Protein AF-A0AAW7FC12-F1 (afdb_monomer_lite)

Structure (mmCIF, N/CA/C/O backbone):
data_AF-A0AAW7FC12-F1
#
_entry.id   AF-A0AAW7FC12-F1
#
loop_
_atom_site.group_PDB
_atom_site.id
_atom_site.type_symbol
_atom_site.label_atom_id
_atom_site.label_alt_id
_atom_site.label_comp_id
_atom_site.label_asym_id
_atom_site.label_entity_id
_atom_site.label_seq_id
_atom_site.pdbx_PDB_ins_code
_atom_site.Cartn_x
_atom_site.Cartn_y
_atom_site.Cartn_z
_atom_site.occupancy
_atom_site.B_iso_or_equiv
_atom_site.auth_seq_id
_atom_site.auth_comp_id
_atom_site.auth_asym_id
_atom_site.auth_atom_id
_atom_site.pdbx_PDB_model_num
ATOM 1 N N . MET A 1 1 ? 2.563 -4.230 -19.433 1.00 75.25 1 MET A N 1
ATOM 2 C CA . MET A 1 1 ? 3.821 -4.944 -19.081 1.00 75.25 1 MET A CA 1
ATOM 3 C C . MET A 1 1 ? 4.953 -3.940 -19.165 1.00 75.25 1 MET A C 1
ATOM 5 O O . MET A 1 1 ? 4.962 -3.159 -20.109 1.00 75.25 1 MET A O 1
ATOM 9 N N . ILE A 1 2 ? 5.874 -3.943 -18.203 1.00 84.06 2 ILE A N 1
ATOM 10 C CA . ILE A 1 2 ? 6.981 -2.977 -18.155 1.00 84.06 2 ILE A CA 1
ATOM 11 C C . ILE A 1 2 ? 7.963 -3.202 -19.317 1.00 84.06 2 ILE A C 1
ATOM 13 O O . ILE A 1 2 ? 8.391 -4.330 -19.567 1.00 84.06 2 ILE A O 1
ATOM 17 N N . LYS A 1 3 ? 8.334 -2.126 -20.025 1.00 86.69 3 LYS A N 1
ATOM 18 C CA . LYS A 1 3 ? 9.363 -2.167 -21.077 1.00 86.69 3 LYS A CA 1
ATOM 19 C C . LYS A 1 3 ? 10.727 -2.498 -20.460 1.00 86.69 3 LYS A C 1
ATOM 21 O O . LYS A 1 3 ? 11.097 -1.939 -19.430 1.00 86.69 3 LYS A O 1
ATOM 26 N N . SER A 1 4 ? 11.519 -3.351 -21.112 1.00 85.62 4 SER A N 1
ATOM 27 C CA . SER A 1 4 ? 12.823 -3.795 -20.583 1.00 85.62 4 SER A CA 1
ATOM 28 C C . SER A 1 4 ? 13.810 -2.651 -20.328 1.00 85.62 4 SER A C 1
ATOM 30 O O . SER A 1 4 ? 14.667 -2.750 -19.459 1.00 85.62 4 SER A O 1
ATOM 32 N N . GLU A 1 5 ? 13.689 -1.554 -21.075 1.00 89.81 5 GLU A N 1
ATOM 33 C CA . GLU A 1 5 ? 14.515 -0.350 -20.926 1.00 89.81 5 GLU A CA 1
ATOM 34 C C . GLU A 1 5 ? 14.200 0.478 -19.670 1.00 89.81 5 GLU A C 1
ATOM 36 O O . GLU A 1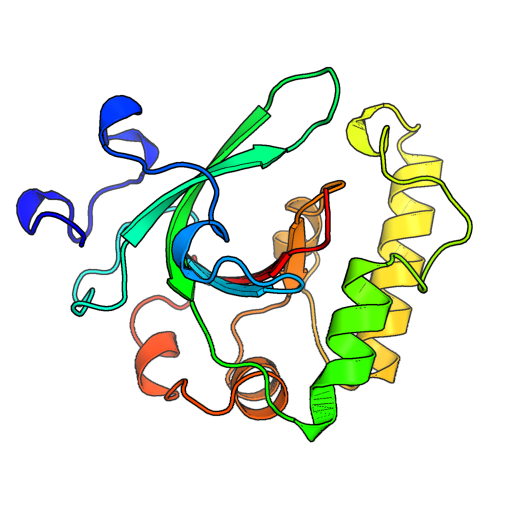 5 ? 14.929 1.427 -19.373 1.00 89.81 5 GLU A O 1
ATOM 41 N N . TYR A 1 6 ? 13.122 0.147 -18.955 1.00 90.75 6 TYR A N 1
ATOM 42 C CA . TYR A 1 6 ? 12.734 0.789 -17.700 1.00 90.75 6 TYR A CA 1
ATOM 43 C C . TYR A 1 6 ? 13.192 0.018 -16.467 1.00 90.75 6 TYR A C 1
ATOM 45 O O . TYR A 1 6 ? 13.245 0.604 -15.394 1.00 90.75 6 TYR A O 1
ATOM 53 N N . LEU A 1 7 ? 13.590 -1.249 -16.604 1.00 88.81 7 LEU A N 1
ATOM 54 C CA . LEU A 1 7 ? 14.064 -2.073 -15.488 1.00 88.81 7 LEU A CA 1
ATOM 55 C C . LEU A 1 7 ? 15.244 -1.400 -14.769 1.00 88.81 7 LEU A C 1
ATOM 57 O O . LEU A 1 7 ? 16.229 -1.015 -15.400 1.00 88.81 7 LEU A O 1
ATOM 61 N N . GLY A 1 8 ? 15.135 -1.245 -13.449 1.00 87.31 8 GLY A N 1
ATOM 62 C CA . GLY A 1 8 ? 16.153 -0.613 -12.609 1.00 87.31 8 GLY A CA 1
ATOM 63 C C . GLY A 1 8 ? 16.211 0.916 -12.680 1.00 87.31 8 GLY A C 1
ATOM 64 O O . GLY A 1 8 ? 17.031 1.507 -11.977 1.00 87.31 8 GLY A O 1
ATOM 65 N N . LYS A 1 9 ? 15.374 1.575 -13.494 1.00 90.81 9 LYS A N 1
ATOM 66 C CA . LYS A 1 9 ? 15.301 3.044 -13.536 1.00 90.81 9 LYS A CA 1
ATOM 67 C C . LYS A 1 9 ? 14.498 3.602 -12.372 1.00 90.81 9 LYS A C 1
ATOM 69 O O . LYS A 1 9 ? 13.589 2.943 -11.866 1.00 90.81 9 LYS A O 1
ATOM 74 N N . LEU A 1 10 ? 14.809 4.838 -11.986 1.00 91.75 10 LEU A N 1
ATOM 75 C CA . LEU A 1 10 ? 13.939 5.606 -11.105 1.00 91.75 10 LEU A CA 1
ATOM 76 C C . LEU A 1 10 ? 12.619 5.877 -11.819 1.00 91.75 10 LEU A C 1
ATOM 78 O O . LEU A 1 10 ? 12.609 6.200 -13.006 1.00 91.75 10 LEU A O 1
ATOM 82 N N . LEU A 1 11 ? 11.514 5.794 -11.084 1.00 91.44 11 LEU A N 1
ATOM 83 C CA . LEU A 1 11 ? 10.198 6.126 -11.629 1.00 91.44 11 LEU A CA 1
ATOM 84 C C . LEU A 1 11 ? 10.129 7.585 -12.092 1.00 91.44 11 LEU A C 1
A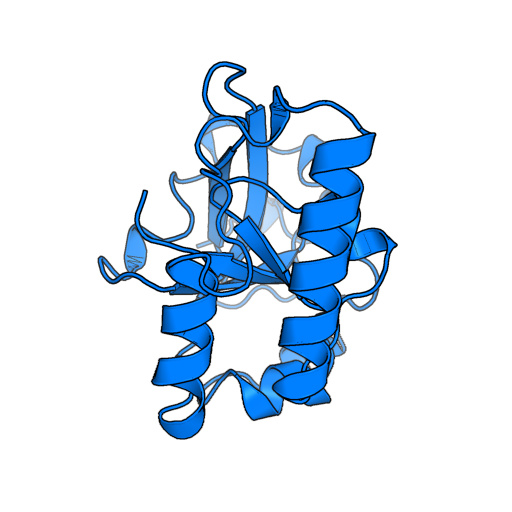TOM 86 O O . LEU A 1 11 ? 9.500 7.866 -13.101 1.00 91.44 11 LEU A O 1
ATOM 90 N N . SER A 1 12 ? 10.851 8.486 -11.415 1.00 91.44 12 SER A N 1
ATOM 91 C CA . SER A 1 12 ? 10.969 9.903 -11.787 1.00 91.44 12 SER A CA 1
ATOM 92 C C . SER A 1 12 ? 11.622 10.149 -13.148 1.00 91.44 12 SER A C 1
ATOM 94 O O . SER A 1 12 ? 11.527 11.254 -13.673 1.00 91.44 12 SER A O 1
ATOM 96 N N . ASP A 1 13 ? 12.322 9.152 -13.695 1.00 93.50 13 ASP A N 1
ATOM 97 C CA . ASP A 1 13 ? 13.020 9.254 -14.979 1.00 93.50 13 ASP A CA 1
ATOM 98 C C . ASP A 1 13 ? 12.176 8.695 -16.139 1.00 93.50 13 ASP A C 1
ATOM 100 O O . ASP A 1 13 ? 12.637 8.667 -17.285 1.00 93.50 13 ASP A O 1
ATOM 104 N N . ILE A 1 14 ? 10.969 8.199 -15.851 1.00 92.56 14 ILE A N 1
ATOM 105 C CA . ILE A 1 14 ? 10.056 7.608 -16.829 1.00 92.56 14 ILE A CA 1
ATOM 106 C C . ILE A 1 14 ? 8.978 8.643 -17.185 1.00 92.56 14 ILE A C 1
ATOM 108 O O . ILE A 1 14 ? 8.437 9.275 -16.281 1.00 92.56 14 ILE A O 1
ATOM 112 N N . PRO A 1 15 ? 8.655 8.839 -18.477 1.00 91.88 15 PRO A N 1
ATOM 113 C CA . PRO A 1 15 ? 7.582 9.741 -18.890 1.00 91.88 15 PRO A CA 1
ATOM 114 C C . PRO A 1 15 ? 6.213 9.342 -18.320 1.00 91.88 15 PRO A C 1
ATOM 116 O O . PRO A 1 15 ? 5.852 8.168 -18.368 1.00 91.88 15 PRO A O 1
ATOM 119 N N . ASP A 1 16 ? 5.417 10.320 -17.878 1.00 88.44 16 ASP A N 1
ATOM 120 C CA . ASP A 1 16 ? 4.067 10.096 -17.325 1.00 88.44 16 ASP A CA 1
ATOM 121 C C . ASP A 1 16 ? 3.147 9.314 -18.286 1.00 88.44 16 ASP A C 1
ATOM 123 O O . ASP A 1 16 ? 2.333 8.503 -17.862 1.00 88.44 16 ASP A O 1
ATOM 127 N N . GLU A 1 17 ? 3.315 9.499 -19.599 1.00 89.69 17 GLU A N 1
ATOM 128 C CA . GLU A 1 17 ? 2.557 8.803 -20.655 1.00 89.69 17 GLU A CA 1
ATOM 129 C C . GLU A 1 17 ? 2.785 7.283 -20.715 1.00 89.69 17 GLU A C 1
ATOM 131 O O . GLU A 1 17 ? 2.011 6.570 -21.357 1.00 89.69 17 GLU A O 1
ATOM 136 N N . ASP A 1 18 ? 3.833 6.779 -20.060 1.00 90.88 18 ASP A N 1
ATOM 137 C CA . ASP A 1 18 ? 4.118 5.347 -19.952 1.00 90.88 18 ASP A CA 1
ATOM 138 C C . ASP A 1 18 ? 3.485 4.686 -18.716 1.00 90.88 18 ASP A C 1
ATOM 140 O O . ASP A 1 18 ?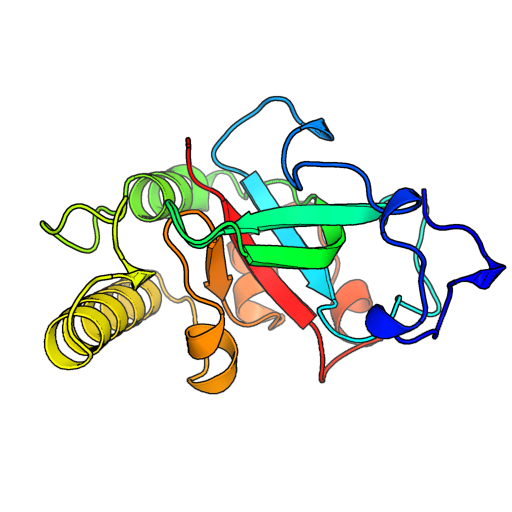 3.614 3.468 -18.548 1.00 90.88 18 ASP A O 1
ATOM 144 N N . PHE A 1 19 ? 2.801 5.455 -17.864 1.00 90.06 19 PHE A N 1
ATOM 145 C CA . PHE A 1 19 ? 2.053 4.944 -16.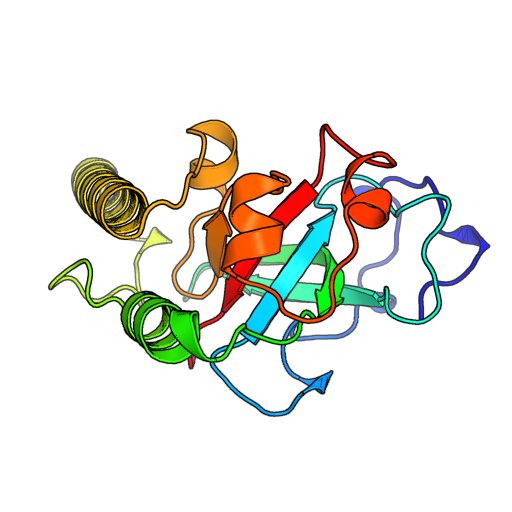720 1.00 90.06 19 PHE A CA 1
ATOM 146 C C . PHE A 1 19 ? 0.574 4.749 -17.094 1.00 90.06 19 PHE A C 1
ATOM 148 O O . PHE A 1 19 ? -0.103 5.661 -17.561 1.00 90.06 19 PHE A O 1
ATOM 155 N N . GLU A 1 20 ? 0.068 3.528 -16.911 1.00 87.88 20 GLU A N 1
ATOM 156 C CA . GLU A 1 20 ? -1.360 3.215 -17.062 1.00 87.88 20 GLU A CA 1
ATOM 157 C C . GLU A 1 20 ? -2.143 3.732 -15.830 1.00 87.88 20 GLU A C 1
ATOM 159 O O . GLU A 1 20 ? -1.613 3.733 -14.724 1.00 87.88 20 GLU A O 1
ATOM 164 N N . GLU A 1 21 ? -3.407 4.141 -15.970 1.00 80.50 21 GLU A N 1
ATOM 165 C CA . GLU A 1 21 ? -4.218 4.628 -14.835 1.00 80.50 21 GLU A CA 1
ATOM 166 C C . GLU A 1 21 ? -5.590 3.953 -14.755 1.00 80.50 21 GLU A C 1
ATOM 168 O O . GLU A 1 21 ? -6.221 3.769 -15.806 1.00 80.50 21 GLU A O 1
ATOM 173 N N . PRO A 1 22 ? -6.138 3.734 -13.536 1.00 79.44 22 PRO A N 1
ATOM 174 C CA . PRO A 1 22 ? -5.498 3.627 -12.208 1.00 79.44 22 PRO A CA 1
ATOM 175 C C . PRO A 1 22 ? -4.972 2.212 -11.875 1.00 79.44 22 PRO A C 1
ATOM 177 O O . PRO A 1 22 ? -5.222 1.262 -12.623 1.00 79.44 22 PRO A O 1
ATOM 180 N N . PHE A 1 23 ? -4.283 2.057 -10.733 1.00 78.81 23 PHE A N 1
ATOM 181 C CA . PHE A 1 23 ? -3.655 0.804 -10.251 1.00 78.81 23 PHE A CA 1
ATOM 182 C C . PHE A 1 23 ? -4.578 -0.429 -10.274 1.00 78.81 23 PHE A C 1
ATOM 184 O O . PHE A 1 23 ? -4.122 -1.557 -10.428 1.00 78.81 23 PHE A O 1
ATOM 191 N N . GLU A 1 24 ? -5.874 -0.238 -10.077 1.00 68.56 24 GLU A N 1
ATOM 192 C CA . GLU A 1 24 ? -6.876 -1.288 -9.907 1.00 68.56 24 GLU A CA 1
ATOM 193 C C . GLU A 1 24 ? -7.667 -1.598 -11.185 1.00 68.56 24 GLU A C 1
ATOM 195 O O . GLU A 1 24 ? -8.364 -2.614 -11.247 1.00 68.56 24 GLU A O 1
ATOM 200 N N . THR A 1 25 ? -7.576 -0.763 -12.232 1.00 64.44 25 THR A N 1
ATOM 201 C CA . THR A 1 25 ? -8.454 -0.917 -13.412 1.00 64.44 25 THR A CA 1
ATOM 202 C C . THR A 1 25 ? -8.305 -2.251 -14.125 1.00 64.44 25 THR A C 1
ATOM 204 O O . THR A 1 25 ? -9.216 -2.677 -14.835 1.00 64.44 25 THR A O 1
ATOM 207 N N . TRP A 1 26 ? -7.184 -2.939 -13.936 1.00 67.25 26 TRP A N 1
ATOM 208 C CA . TRP A 1 26 ? -6.919 -4.200 -14.616 1.00 67.25 26 TRP A CA 1
ATOM 209 C C . TRP A 1 26 ? -7.706 -5.388 -14.066 1.00 67.25 26 TRP A C 1
ATOM 211 O O . TRP A 1 26 ? -7.920 -6.340 -14.815 1.00 67.25 26 TRP A O 1
ATOM 221 N N . SER A 1 27 ? -8.128 -5.358 -12.797 1.00 67.94 27 SER A N 1
ATOM 222 C CA . SER A 1 27 ? -9.003 -6.396 -12.234 1.00 67.94 27 SER A CA 1
ATOM 223 C C . SER A 1 27 ? -10.480 -6.079 -12.472 1.00 67.94 27 SER A C 1
ATOM 225 O O . SER A 1 27 ? -11.299 -6.993 -12.557 1.00 67.94 27 SER A O 1
ATOM 227 N N . GLY A 1 28 ? -10.830 -4.788 -12.566 1.00 70.94 28 GLY A N 1
ATOM 228 C CA . GLY A 1 28 ? -12.220 -4.326 -12.558 1.00 70.94 28 GLY A CA 1
ATOM 229 C C . GLY A 1 28 ? -12.959 -4.658 -11.254 1.00 70.94 28 GLY A C 1
ATOM 230 O O . GLY A 1 28 ? -14.189 -4.640 -11.230 1.00 70.94 28 GLY A O 1
ATOM 231 N N . GLN A 1 29 ? -12.223 -5.008 -10.195 1.00 77.56 29 GLN A N 1
ATOM 232 C CA . GLN A 1 29 ? -12.748 -5.456 -8.911 1.00 77.56 29 GLN A CA 1
ATOM 233 C C . GLN A 1 29 ? -12.070 -4.687 -7.780 1.00 77.56 29 GLN A C 1
ATOM 235 O O . GLN A 1 29 ? -10.844 -4.671 -7.681 1.00 77.56 29 GLN A O 1
ATOM 240 N N . LEU A 1 30 ? -12.900 -4.078 -6.933 1.00 86.19 30 LEU A N 1
ATOM 241 C CA . LEU A 1 30 ? -12.502 -3.430 -5.691 1.00 86.19 30 LEU A CA 1
ATOM 242 C C . LEU A 1 30 ? -13.173 -4.148 -4.505 1.00 86.19 30 LEU A C 1
ATOM 244 O O . LEU A 1 30 ? -14.311 -4.607 -4.652 1.00 86.19 30 LEU A O 1
ATOM 248 N N . PRO A 1 31 ? -12.505 -4.244 -3.344 1.00 91.19 31 PRO A N 1
ATOM 249 C CA . PRO A 1 31 ? -11.162 -3.726 -3.066 1.00 91.19 31 PRO A CA 1
ATOM 250 C C . PRO A 1 31 ? -10.054 -4.510 -3.788 1.00 91.19 31 PRO A C 1
ATOM 252 O O . PRO A 1 31 ? -10.221 -5.690 -4.094 1.00 91.19 31 PRO A O 1
ATOM 255 N N . ALA A 1 32 ? -8.927 -3.850 -4.057 1.00 91.62 32 ALA A N 1
ATOM 256 C CA . ALA A 1 32 ? -7.759 -4.466 -4.688 1.00 91.62 32 ALA A CA 1
ATOM 257 C C . ALA A 1 32 ? -6.556 -4.474 -3.738 1.00 91.62 32 ALA A C 1
ATOM 259 O O . ALA A 1 32 ? -6.419 -3.600 -2.883 1.00 91.62 32 ALA A O 1
ATOM 260 N N . LEU A 1 33 ? -5.676 -5.461 -3.906 1.00 93.38 33 LEU A N 1
ATOM 261 C CA . LEU A 1 33 ? -4.406 -5.557 -3.194 1.00 93.38 33 LEU A CA 1
ATOM 262 C C . LEU A 1 33 ? -3.266 -5.500 -4.207 1.00 93.38 33 LEU A C 1
ATOM 264 O O . LEU A 1 33 ? -3.216 -6.313 -5.131 1.00 93.38 33 LEU A O 1
ATOM 268 N N . VAL A 1 34 ? -2.336 -4.567 -4.029 1.00 92.50 34 VAL A N 1
ATOM 269 C CA . VAL A 1 34 ? -1.170 -4.434 -4.909 1.00 92.50 34 VAL A CA 1
ATOM 270 C C . VAL A 1 34 ? 0.127 -4.438 -4.115 1.00 92.50 34 VAL A C 1
ATOM 272 O O . VAL A 1 34 ? 0.208 -3.886 -3.019 1.00 92.50 34 VAL A O 1
ATOM 275 N N . LEU A 1 35 ? 1.161 -5.039 -4.695 1.00 92.69 35 LEU A N 1
ATOM 276 C CA . LEU A 1 35 ? 2.548 -4.809 -4.317 1.00 92.69 35 LEU A CA 1
ATOM 277 C C . LEU A 1 35 ? 3.106 -3.715 -5.225 1.00 92.69 35 LEU A C 1
ATOM 279 O O . LEU A 1 35 ? 3.096 -3.863 -6.444 1.00 92.69 35 LEU A O 1
ATOM 283 N N . ALA A 1 36 ? 3.596 -2.630 -4.645 1.00 92.38 36 ALA A N 1
ATOM 284 C CA . ALA A 1 36 ? 4.101 -1.474 -5.365 1.00 92.38 36 ALA A CA 1
ATOM 285 C C . ALA A 1 36 ? 5.578 -1.249 -5.045 1.00 92.38 36 ALA A C 1
ATOM 287 O O . ALA A 1 36 ? 5.961 -1.196 -3.881 1.00 92.38 36 ALA A O 1
ATOM 288 N N . SER A 1 37 ? 6.406 -1.057 -6.070 1.00 92.19 37 SER A N 1
ATOM 289 C CA . SER A 1 37 ? 7.680 -0.368 -5.915 1.00 92.19 37 SER A CA 1
ATOM 290 C C . SER A 1 37 ? 7.486 1.107 -6.224 1.00 92.19 37 SER A C 1
ATOM 292 O O . SER A 1 37 ? 7.064 1.470 -7.324 1.00 92.19 37 SER A O 1
ATOM 294 N N . THR A 1 38 ? 7.796 1.950 -5.246 1.00 91.25 38 THR A N 1
ATOM 295 C CA . THR A 1 38 ? 7.452 3.381 -5.240 1.00 91.25 38 THR A CA 1
ATOM 296 C C . THR A 1 38 ? 8.610 4.280 -5.668 1.00 91.25 38 THR A C 1
ATOM 298 O O . THR A 1 38 ? 8.477 5.500 -5.709 1.00 91.25 38 THR A O 1
ATOM 301 N N . ARG A 1 39 ? 9.770 3.695 -5.999 1.00 90.44 39 ARG A N 1
ATOM 302 C CA . ARG A 1 39 ? 10.985 4.461 -6.320 1.00 90.44 39 ARG A CA 1
ATOM 303 C C . ARG A 1 39 ? 11.709 3.990 -7.569 1.00 90.44 39 ARG A C 1
ATOM 305 O O . ARG A 1 39 ? 12.147 4.823 -8.360 1.00 90.44 39 ARG A O 1
ATOM 312 N N . VAL A 1 40 ? 11.883 2.680 -7.728 1.00 90.38 40 VAL A N 1
ATOM 313 C CA . VAL A 1 40 ? 12.701 2.083 -8.790 1.00 90.38 40 VAL A CA 1
ATOM 314 C C . VAL A 1 40 ? 11.917 0.962 -9.446 1.00 90.38 40 VAL A C 1
ATOM 316 O O . VAL A 1 40 ? 11.305 0.150 -8.771 1.00 90.38 40 VAL A O 1
ATOM 319 N N . VAL A 1 41 ? 11.976 0.852 -10.764 1.00 89.31 41 VAL A N 1
ATOM 320 C CA . VAL A 1 41 ? 11.373 -0.286 -11.453 1.00 89.31 41 VAL A CA 1
ATOM 321 C C . VAL A 1 41 ? 12.114 -1.583 -11.099 1.00 89.31 41 VAL A C 1
ATOM 323 O O . VAL A 1 41 ? 13.336 -1.653 -11.271 1.00 89.31 41 VAL A O 1
ATOM 326 N N . PRO A 1 42 ? 11.410 -2.653 -10.696 1.00 86.44 42 PRO A N 1
ATOM 327 C CA . PRO A 1 42 ? 12.026 -3.941 -10.410 1.00 86.44 42 PRO A CA 1
ATOM 328 C C . PRO A 1 42 ? 12.900 -4.483 -11.557 1.00 86.44 42 PRO A C 1
ATOM 330 O O . PRO A 1 42 ? 12.424 -4.703 -12.665 1.00 86.44 42 PRO A O 1
ATOM 333 N N . ASN A 1 43 ? 14.183 -4.768 -11.291 1.00 79.75 43 ASN A N 1
ATOM 334 C CA . ASN A 1 43 ? 15.135 -5.347 -12.264 1.00 79.75 43 ASN A CA 1
ATOM 335 C C . ASN A 1 43 ? 14.698 -6.696 -12.876 1.00 79.75 43 ASN A C 1
ATOM 337 O O . ASN A 1 43 ? 15.167 -7.083 -13.943 1.00 79.75 43 ASN A O 1
ATOM 341 N N . LYS A 1 44 ? 13.844 -7.437 -12.172 1.00 76.19 44 LYS A N 1
ATOM 342 C CA . LYS A 1 44 ? 13.306 -8.753 -12.520 1.00 76.19 44 LYS A CA 1
ATOM 343 C C . LYS A 1 44 ? 11.780 -8.693 -12.591 1.00 76.19 44 LYS A C 1
ATOM 345 O O . LYS A 1 44 ? 11.115 -9.661 -12.238 1.00 76.19 44 LYS A O 1
ATOM 350 N N . ALA A 1 45 ? 11.227 -7.560 -13.029 1.00 69.81 45 ALA A N 1
ATOM 351 C CA . ALA A 1 45 ? 9.805 -7.458 -13.312 1.00 69.81 45 ALA A CA 1
ATOM 352 C C . ALA A 1 45 ? 9.398 -8.562 -14.303 1.00 69.81 45 ALA A C 1
ATOM 354 O O . ALA A 1 45 ? 9.828 -8.581 -15.459 1.00 69.81 45 ALA A O 1
ATOM 355 N N . ASN A 1 46 ? 8.596 -9.511 -13.825 1.00 74.75 46 ASN A N 1
ATOM 356 C CA . ASN A 1 46 ? 7.949 -10.512 -14.660 1.00 74.75 46 ASN A CA 1
ATOM 357 C C . ASN A 1 46 ? 6.763 -9.878 -15.432 1.00 74.75 46 ASN A C 1
ATOM 359 O O . ASN A 1 46 ? 6.531 -8.669 -15.388 1.00 74.75 46 ASN A O 1
ATOM 363 N N . CYS A 1 47 ? 5.984 -10.690 -16.149 1.00 72.12 47 CYS A N 1
ATOM 364 C CA . CYS A 1 47 ? 4.846 -10.204 -16.935 1.00 72.12 47 CYS A CA 1
ATOM 365 C C . CYS A 1 47 ? 3.675 -9.632 -16.110 1.00 72.12 47 CYS A C 1
ATOM 367 O O . CYS A 1 47 ? 2.782 -9.018 -16.700 1.00 72.12 47 CYS A O 1
ATOM 369 N N . GLN A 1 48 ? 3.663 -9.829 -14.789 1.00 82.88 48 GLN A N 1
ATOM 370 C CA . GLN A 1 48 ? 2.616 -9.364 -13.875 1.00 82.88 48 GLN A CA 1
ATOM 371 C C . GLN A 1 48 ? 2.854 -7.926 -13.403 1.00 82.88 48 GLN A C 1
ATOM 373 O O . GLN A 1 48 ? 1.892 -7.237 -13.072 1.00 82.88 48 GLN A O 1
ATOM 378 N N . TRP A 1 49 ? 4.104 -7.451 -13.428 1.00 88.25 49 TRP A N 1
ATOM 379 C CA . TRP A 1 49 ? 4.429 -6.065 -13.107 1.00 88.25 49 TRP A CA 1
ATOM 380 C C . TRP A 1 49 ? 4.009 -5.109 -14.233 1.00 88.25 49 TRP A C 1
ATOM 382 O O . TRP A 1 49 ? 4.169 -5.380 -15.437 1.00 88.25 49 TRP A O 1
ATOM 392 N N . ARG A 1 50 ? 3.512 -3.939 -13.839 1.00 90.00 50 ARG A N 1
ATOM 393 C CA . ARG A 1 50 ? 3.104 -2.845 -14.728 1.00 90.00 50 ARG A CA 1
ATOM 394 C C . ARG A 1 50 ? 3.543 -1.505 -14.160 1.00 90.00 50 ARG A C 1
ATOM 396 O O . ARG A 1 50 ? 3.713 -1.380 -12.957 1.00 90.00 50 ARG A O 1
ATOM 403 N N . LEU A 1 51 ? 3.731 -0.519 -15.030 1.00 91.62 51 LEU A N 1
ATOM 404 C CA . LEU A 1 51 ? 3.849 0.871 -14.609 1.00 91.62 51 LEU A CA 1
ATOM 405 C C . LEU A 1 51 ? 2.449 1.454 -14.563 1.00 91.62 51 LEU A C 1
ATOM 407 O O . LEU A 1 51 ? 1.714 1.347 -15.547 1.00 91.62 51 LEU A O 1
ATOM 411 N N . ALA A 1 52 ? 2.094 2.043 -13.434 1.00 91.31 52 ALA A N 1
ATOM 412 C CA . ALA A 1 52 ? 0.842 2.751 -13.307 1.00 91.31 52 ALA A CA 1
ATOM 413 C C . ALA A 1 52 ? 0.948 3.969 -12.418 1.00 91.31 52 ALA A C 1
ATOM 415 O O . ALA A 1 52 ? 1.880 4.098 -11.625 1.00 91.31 52 ALA A O 1
ATOM 416 N N . SER A 1 53 ? -0.042 4.833 -12.544 1.00 89.62 53 SER A N 1
ATOM 417 C CA . SER A 1 53 ? -0.296 5.924 -11.629 1.00 89.62 53 SER A CA 1
ATOM 418 C C . SER A 1 53 ? -1.710 5.830 -11.078 1.00 89.62 53 SER A C 1
ATOM 420 O O . SER A 1 53 ? -2.606 5.260 -11.693 1.00 89.62 53 SER A O 1
ATOM 422 N N . THR A 1 54 ? -1.916 6.380 -9.889 1.00 86.94 54 THR A N 1
ATOM 423 C CA . THR A 1 54 ? -3.259 6.639 -9.373 1.00 86.94 54 THR A CA 1
ATOM 424 C C . THR A 1 54 ? -3.367 8.081 -8.904 1.00 86.94 54 THR A C 1
ATOM 426 O O . THR A 1 54 ? -2.374 8.678 -8.480 1.00 86.94 54 THR A O 1
ATOM 429 N N . SER A 1 55 ? -4.561 8.655 -9.016 1.00 80.94 55 SER A N 1
ATOM 430 C CA . SER A 1 55 ? -4.845 9.980 -8.475 1.00 80.94 55 SER A CA 1
ATOM 431 C C . SER A 1 55 ? -5.183 9.840 -6.998 1.00 80.94 55 SER A C 1
ATOM 433 O O . SER A 1 55 ? -6.225 9.301 -6.658 1.00 80.94 55 SER A O 1
ATOM 435 N N . CYS A 1 56 ? -4.326 10.357 -6.131 1.00 74.62 56 CYS A N 1
ATOM 436 C CA . CYS A 1 56 ? -4.580 10.503 -4.702 1.00 74.62 56 CYS A CA 1
ATOM 437 C C . CYS A 1 56 ? -4.593 12.001 -4.339 1.00 74.62 56 CYS A C 1
ATOM 439 O O . CYS A 1 56 ? -4.178 12.856 -5.124 1.00 74.62 56 CYS A O 1
ATOM 441 N N . GLY A 1 57 ? -5.133 12.399 -3.187 1.00 63.78 57 GLY A N 1
ATOM 442 C CA . GLY A 1 57 ? -5.166 13.824 -2.829 1.00 63.78 57 GLY A CA 1
ATOM 443 C C . GLY A 1 57 ? -6.470 14.573 -3.095 1.00 63.78 57 GLY A C 1
ATOM 444 O O . GLY A 1 57 ? -6.458 15.809 -3.036 1.00 63.78 57 GLY A O 1
ATOM 445 N N . GLY A 1 58 ? -7.563 13.885 -3.441 1.00 64.19 58 GLY A N 1
ATOM 446 C CA . GLY A 1 58 ? -8.870 14.498 -3.688 1.00 64.19 58 GLY A CA 1
ATOM 447 C C . GLY A 1 58 ? -8.788 15.722 -4.614 1.00 64.19 58 GLY A C 1
ATOM 448 O O . GLY A 1 58 ? -8.363 15.649 -5.769 1.00 64.19 58 GLY A O 1
ATOM 449 N N . HIS A 1 59 ? -9.146 16.902 -4.099 1.00 55.38 59 HIS A N 1
ATOM 450 C CA . HIS A 1 59 ? -9.136 18.163 -4.856 1.00 55.38 59 HIS A CA 1
ATOM 451 C C . HIS A 1 59 ? -7.749 18.660 -5.305 1.00 55.38 59 HIS A C 1
ATOM 453 O O . HIS A 1 59 ? -7.681 19.549 -6.159 1.00 55.38 59 HIS A O 1
ATOM 459 N N . ARG A 1 60 ? -6.650 18.135 -4.747 1.00 52.81 60 ARG A N 1
ATOM 460 C CA . ARG A 1 60 ? -5.282 18.594 -5.044 1.00 52.81 60 ARG A CA 1
ATOM 461 C C . ARG A 1 60 ? -4.627 17.882 -6.229 1.00 52.81 60 ARG A C 1
ATOM 463 O O . ARG A 1 60 ? -3.569 18.343 -6.645 1.00 52.81 60 ARG A O 1
ATOM 470 N N . LYS A 1 61 ? -5.270 16.851 -6.804 1.00 61.84 61 LYS A N 1
ATOM 471 C CA . LYS A 1 61 ? -4.779 16.071 -7.959 1.00 61.84 61 LYS A CA 1
ATOM 472 C C . LYS A 1 61 ? -3.294 15.712 -7.823 1.00 61.84 61 LYS A C 1
ATOM 474 O O . LYS A 1 61 ? -2.471 16.169 -8.616 1.00 61.84 61 LYS A O 1
ATOM 479 N N . TYR A 1 62 ? -2.951 14.952 -6.788 1.00 75.50 62 TYR A N 1
ATOM 480 C CA . TYR A 1 62 ? -1.627 14.354 -6.700 1.00 75.50 62 TYR A CA 1
ATOM 481 C C . TYR A 1 62 ? -1.654 13.018 -7.444 1.00 75.50 62 TYR A C 1
ATOM 483 O O . TYR A 1 62 ? -2.603 12.250 -7.329 1.00 75.50 62 TYR A O 1
ATOM 491 N N . THR A 1 63 ? -0.637 12.757 -8.251 1.00 83.50 63 THR A N 1
ATOM 492 C CA . THR A 1 63 ? -0.522 11.496 -8.979 1.00 83.50 63 THR A CA 1
ATOM 493 C C . THR A 1 63 ? 0.587 10.687 -8.331 1.00 83.50 63 THR A C 1
ATOM 495 O O . THR A 1 63 ? 1.689 11.200 -8.136 1.00 83.50 63 THR A O 1
ATOM 498 N N . PHE A 1 64 ? 0.301 9.435 -7.989 1.00 88.81 64 PHE A N 1
ATOM 499 C CA . PHE A 1 64 ? 1.255 8.526 -7.369 1.00 88.81 64 PHE A CA 1
ATOM 500 C C . PHE A 1 64 ? 1.707 7.460 -8.375 1.00 88.81 64 PHE A C 1
ATOM 502 O O . PHE A 1 64 ? 0.983 6.482 -8.582 1.00 88.81 64 PHE A O 1
ATOM 509 N N . PRO A 1 65 ? 2.864 7.646 -9.039 1.00 91.69 65 PRO A N 1
ATOM 510 C CA . PRO A 1 65 ? 3.413 6.662 -9.963 1.00 91.69 65 PRO A CA 1
ATOM 511 C C . PRO A 1 65 ? 4.108 5.523 -9.209 1.00 91.69 65 PRO A C 1
ATOM 513 O O . PRO A 1 65 ? 4.887 5.751 -8.282 1.00 91.69 65 PRO A O 1
ATOM 516 N N . ALA A 1 66 ? 3.885 4.288 -9.648 1.00 92.56 66 ALA A N 1
ATOM 517 C CA . ALA A 1 66 ? 4.557 3.103 -9.132 1.00 92.56 66 ALA A CA 1
ATOM 518 C C . ALA A 1 66 ? 4.722 2.027 -10.212 1.00 92.56 66 ALA A C 1
ATOM 520 O O . ALA A 1 66 ? 3.951 1.928 -11.170 1.00 92.56 66 ALA A O 1
ATOM 521 N N . ALA A 1 67 ? 5.723 1.167 -10.030 1.00 92.19 67 ALA A N 1
ATOM 522 C CA . ALA A 1 67 ? 5.673 -0.159 -10.627 1.00 92.19 67 ALA A CA 1
ATOM 523 C C . ALA A 1 67 ? 4.826 -1.034 -9.703 1.00 92.19 67 ALA A C 1
ATOM 525 O O . ALA A 1 67 ? 5.154 -1.149 -8.528 1.00 92.19 67 ALA A O 1
ATOM 526 N N . VAL A 1 68 ? 3.754 -1.640 -10.198 1.00 91.38 68 VAL A N 1
ATOM 527 C CA . VAL A 1 68 ? 2.802 -2.393 -9.377 1.00 91.38 68 VAL A CA 1
ATOM 528 C C . VAL A 1 68 ? 2.584 -3.801 -9.909 1.00 91.38 68 VAL A C 1
ATOM 530 O O . VAL A 1 68 ? 2.631 -4.049 -11.117 1.00 91.38 68 VAL A O 1
ATOM 533 N N . MET A 1 69 ? 2.321 -4.720 -8.992 1.00 90.19 69 MET A N 1
ATOM 534 C CA . MET A 1 69 ? 1.837 -6.065 -9.251 1.00 90.19 69 MET A CA 1
ATOM 535 C C . MET A 1 69 ? 0.535 -6.266 -8.479 1.00 90.19 69 MET A C 1
ATOM 537 O O . MET A 1 69 ? 0.492 -6.060 -7.268 1.00 90.19 69 MET A O 1
ATOM 541 N N . LEU A 1 70 ? -0.516 -6.695 -9.176 1.00 89.88 70 LEU A N 1
ATOM 542 C CA . LEU A 1 70 ? -1.771 -7.086 -8.541 1.00 89.88 70 LEU A CA 1
ATOM 543 C C . LEU A 1 70 ? -1.607 -8.429 -7.823 1.00 89.88 70 LEU A C 1
ATOM 545 O O . LEU A 1 70 ? -1.024 -9.362 -8.378 1.00 89.88 70 LEU A O 1
ATOM 549 N N . LEU A 1 71 ? -2.147 -8.518 -6.612 1.00 90.94 71 LEU A N 1
ATOM 550 C CA . LEU A 1 71 ? -2.125 -9.709 -5.776 1.00 90.94 71 LEU A CA 1
ATOM 551 C C . LEU A 1 71 ? -3.542 -10.252 -5.577 1.00 90.94 71 LEU A C 1
ATOM 553 O O . LEU A 1 71 ? -4.489 -9.485 -5.402 1.00 90.94 71 LEU A O 1
ATOM 557 N N . ASP A 1 72 ? -3.675 -11.577 -5.528 1.00 91.19 72 ASP A N 1
ATOM 558 C CA . ASP A 1 72 ? -4.953 -12.209 -5.202 1.00 91.19 72 ASP A CA 1
ATOM 559 C C . ASP A 1 72 ? -5.156 -12.204 -3.690 1.00 91.19 72 ASP A C 1
ATOM 561 O O . ASP A 1 72 ? -4.388 -12.833 -2.956 1.00 91.19 72 ASP A O 1
ATOM 565 N N . ILE A 1 73 ? -6.199 -11.514 -3.227 1.00 92.62 73 ILE A N 1
ATOM 566 C CA . ILE A 1 73 ? -6.538 -11.427 -1.804 1.00 92.62 73 ILE A CA 1
ATOM 567 C C . ILE A 1 73 ? -6.821 -12.832 -1.258 1.00 92.62 73 ILE A C 1
ATOM 569 O O . ILE A 1 73 ? -7.594 -13.600 -1.831 1.00 92.62 73 ILE A O 1
ATOM 573 N N . CYS A 1 74 ? -6.188 -13.173 -0.138 1.00 93.88 74 CYS A N 1
ATOM 574 C CA . CYS A 1 74 ? -6.459 -14.403 0.592 1.00 93.88 74 CYS A CA 1
ATOM 575 C C . CYS A 1 74 ? -7.907 -14.401 1.107 1.00 93.88 74 CYS A C 1
ATOM 577 O O . CYS A 1 74 ? -8.340 -13.430 1.732 1.00 93.88 74 CYS A O 1
ATOM 579 N N . GLU A 1 75 ? -8.643 -15.497 0.890 1.00 92.81 75 GLU A N 1
ATOM 580 C CA . GLU A 1 75 ? -10.065 -15.609 1.248 1.00 92.81 75 GLU A CA 1
ATOM 581 C C . GLU A 1 75 ? -10.313 -15.242 2.721 1.00 92.81 75 GLU A C 1
ATOM 583 O O . GLU A 1 75 ? -11.199 -14.439 3.014 1.00 92.81 75 GLU A O 1
ATOM 588 N N . GLU A 1 76 ? -9.454 -15.722 3.627 1.00 94.19 76 GLU A N 1
ATOM 589 C CA . GLU A 1 76 ? -9.528 -15.457 5.071 1.00 94.19 76 GLU A CA 1
ATOM 590 C C . GLU A 1 76 ? -9.392 -13.967 5.430 1.00 94.19 76 GLU A C 1
ATOM 592 O O . GLU A 1 76 ? -9.922 -13.526 6.449 1.00 94.19 76 GLU A O 1
ATOM 597 N N . MET A 1 77 ? -8.729 -13.174 4.582 1.00 95.50 77 MET A N 1
ATOM 598 C CA . MET A 1 77 ? -8.504 -11.741 4.790 1.00 95.50 77 MET A CA 1
ATOM 599 C C . MET A 1 77 ? -9.475 -10.848 4.013 1.00 95.50 77 MET A C 1
ATOM 601 O O . MET A 1 77 ? -9.413 -9.628 4.152 1.00 95.50 77 MET A O 1
ATOM 605 N N . THR A 1 78 ? -10.403 -11.417 3.240 1.00 93.88 78 THR A N 1
ATOM 606 C CA . THR A 1 78 ? -11.336 -10.646 2.395 1.00 93.88 78 THR A CA 1
ATOM 607 C C . THR A 1 78 ? -12.141 -9.628 3.201 1.00 93.88 78 THR A C 1
ATOM 609 O O . THR A 1 78 ? -12.285 -8.480 2.778 1.00 93.88 78 THR A O 1
ATOM 612 N N . ASN A 1 79 ? -12.626 -10.017 4.386 1.00 95.19 79 ASN A N 1
ATOM 613 C CA . ASN A 1 79 ? -13.384 -9.117 5.258 1.00 95.19 79 ASN A CA 1
ATOM 614 C C . ASN A 1 79 ? -12.515 -7.967 5.775 1.00 95.19 79 ASN A C 1
ATOM 616 O O . ASN A 1 79 ? -12.933 -6.821 5.690 1.00 95.19 79 ASN A O 1
ATOM 620 N N . VAL A 1 80 ? -11.292 -8.255 6.231 1.00 96.38 80 VAL A N 1
ATOM 621 C CA . VAL A 1 80 ? -10.354 -7.234 6.729 1.00 96.38 80 VAL A CA 1
ATOM 622 C C . VAL A 1 80 ? -9.998 -6.240 5.625 1.00 96.38 80 VAL A C 1
ATOM 624 O O . VAL A 1 80 ? -10.053 -5.032 5.834 1.00 96.38 80 VAL A O 1
ATOM 627 N N . VAL A 1 81 ? -9.675 -6.735 4.427 1.00 95.12 81 VAL A N 1
ATOM 628 C CA . VAL A 1 81 ? -9.362 -5.883 3.272 1.00 95.12 81 VAL A CA 1
ATOM 629 C C . VAL A 1 81 ? -10.564 -5.015 2.897 1.00 95.12 81 VAL A C 1
ATOM 631 O O . VAL A 1 81 ? -10.401 -3.828 2.627 1.00 95.12 81 VAL A O 1
ATOM 634 N N . SER A 1 82 ? -11.773 -5.577 2.940 1.00 93.94 82 SER A N 1
ATOM 635 C CA . SER A 1 82 ? -13.009 -4.832 2.681 1.00 93.94 82 SER A CA 1
ATOM 636 C C . SER A 1 82 ? -13.290 -3.779 3.753 1.00 93.94 82 SER A C 1
ATOM 638 O O . SER A 1 82 ? -13.703 -2.674 3.425 1.00 93.94 82 SER A O 1
ATOM 640 N N . GLU A 1 83 ? -13.069 -4.083 5.028 1.00 95.25 83 GLU A N 1
ATOM 641 C CA . GLU A 1 83 ? -13.260 -3.138 6.131 1.00 95.25 83 GLU A CA 1
ATOM 642 C C . GLU A 1 83 ? -12.267 -1.971 6.053 1.00 95.25 83 GLU A C 1
ATOM 644 O O . GLU A 1 83 ? -12.680 -0.821 6.185 1.00 95.25 83 GLU A O 1
ATOM 649 N N . ILE A 1 84 ? -10.994 -2.239 5.742 1.00 95.31 84 ILE A N 1
ATOM 650 C CA . ILE A 1 84 ? -9.986 -1.194 5.497 1.00 95.31 84 ILE A CA 1
ATOM 651 C C . ILE A 1 84 ? -10.391 -0.322 4.308 1.00 95.31 84 ILE A C 1
ATOM 653 O O . ILE A 1 84 ? -10.405 0.900 4.418 1.00 95.31 84 ILE A O 1
ATOM 657 N N . ALA A 1 85 ? -10.771 -0.945 3.193 1.00 91.94 85 ALA A N 1
ATOM 658 C CA . ALA A 1 85 ? -11.205 -0.244 1.990 1.00 91.94 85 ALA A CA 1
ATOM 659 C C . ALA A 1 85 ? -12.435 0.651 2.212 1.00 91.94 85 ALA A C 1
ATOM 661 O O . ALA A 1 85 ? -12.555 1.683 1.562 1.00 91.94 85 ALA A O 1
ATOM 662 N N . ASN A 1 86 ? -13.327 0.267 3.129 1.00 91.12 86 ASN A N 1
ATOM 663 C CA . ASN A 1 86 ? -14.492 1.055 3.540 1.00 91.12 86 ASN A CA 1
ATOM 664 C C . ASN A 1 86 ? -14.206 1.965 4.749 1.00 91.12 86 ASN A C 1
ATOM 666 O O . ASN A 1 86 ? -15.140 2.439 5.393 1.00 91.12 86 ASN A O 1
ATOM 670 N N . SER A 1 87 ? -12.929 2.176 5.080 1.00 92.62 87 SER A N 1
ATOM 671 C CA . SER A 1 87 ? -12.472 3.066 6.150 1.00 92.62 87 SER A CA 1
ATOM 672 C C . SER A 1 87 ? -13.025 2.730 7.544 1.00 92.62 87 SER A C 1
ATOM 674 O O . SER A 1 87 ? -13.114 3.608 8.393 1.00 92.62 87 SER A O 1
ATOM 676 N N . ALA A 1 88 ? -13.350 1.464 7.833 1.00 93.75 88 ALA A N 1
ATOM 677 C CA . ALA A 1 88 ? -13.993 1.037 9.088 1.00 93.75 88 ALA A CA 1
ATOM 678 C C . ALA A 1 88 ? -13.172 1.311 10.369 1.00 93.75 88 ALA A C 1
ATOM 680 O O . ALA A 1 88 ? -13.670 1.137 11.480 1.00 93.75 88 ALA A O 1
ATOM 681 N N . PHE A 1 89 ? -11.912 1.720 10.225 1.00 94.19 89 PHE A N 1
ATOM 682 C CA . PHE A 1 89 ? -11.038 2.139 11.318 1.00 94.19 89 PHE A CA 1
ATOM 683 C C . PHE A 1 89 ? -11.299 3.578 11.792 1.00 94.19 89 PHE A C 1
ATOM 685 O O . PHE A 1 89 ? -10.736 3.978 12.806 1.00 94.19 89 PHE A O 1
ATOM 692 N N . THR A 1 90 ? -12.120 4.365 11.092 1.00 92.81 90 THR A N 1
ATOM 693 C CA . THR A 1 90 ? -12.436 5.745 11.473 1.00 92.81 90 THR A CA 1
ATOM 694 C C . THR A 1 90 ? -13.888 6.107 11.158 1.00 92.81 90 THR A C 1
ATOM 696 O O . THR A 1 90 ? -14.474 5.602 10.208 1.00 92.81 90 THR A O 1
ATOM 699 N N . ASP A 1 91 ? -14.463 7.011 11.954 1.00 87.75 91 ASP A N 1
ATOM 700 C CA . ASP A 1 91 ? -15.772 7.619 11.675 1.00 87.75 91 ASP A CA 1
ATOM 701 C C . ASP A 1 91 ? -15.654 8.870 10.772 1.00 87.75 91 ASP A C 1
ATOM 703 O O . ASP A 1 91 ? -16.664 9.462 10.382 1.00 87.75 91 ASP A O 1
ATOM 707 N N . GLU A 1 92 ? -14.426 9.300 10.455 1.00 86.00 92 GLU A N 1
ATOM 708 C CA . GLU A 1 92 ? -14.148 10.480 9.633 1.00 86.00 92 GLU A CA 1
ATOM 709 C C . GLU A 1 92 ? -14.306 10.191 8.135 1.00 86.00 92 GLU A C 1
ATOM 711 O O . GLU A 1 92 ? -13.933 9.133 7.628 1.00 86.00 92 GLU A O 1
ATOM 716 N N . TYR A 1 93 ? -14.808 11.174 7.386 1.00 84.62 93 TYR A N 1
ATOM 717 C CA . TYR A 1 93 ? -14.898 11.064 5.932 1.00 84.62 93 TYR A CA 1
ATOM 718 C C . TYR A 1 93 ? -13.532 11.316 5.278 1.00 84.62 93 TYR A C 1
ATOM 720 O O . TYR A 1 93 ? -13.017 12.436 5.298 1.00 84.62 93 TYR A O 1
ATOM 728 N N . LEU A 1 94 ? -12.964 10.284 4.646 1.00 87.81 94 LEU A N 1
ATOM 729 C CA . LEU A 1 94 ? -11.622 10.349 4.058 1.00 87.81 94 LEU A CA 1
ATOM 730 C C . LEU A 1 94 ? -11.535 11.112 2.733 1.00 87.81 94 LEU A C 1
ATOM 732 O O . LEU A 1 94 ? -10.433 11.474 2.341 1.00 87.81 94 LEU A O 1
ATOM 736 N N . GLY A 1 95 ? -12.645 11.449 2.068 1.00 83.81 95 GLY A N 1
ATOM 737 C CA . GLY A 1 95 ? -12.604 12.119 0.754 1.00 83.81 95 GLY A CA 1
ATOM 738 C C . GLY A 1 95 ? -12.041 13.553 0.754 1.00 83.81 95 GLY A C 1
ATOM 739 O O . GLY A 1 95 ? -12.030 14.223 -0.278 1.00 83.81 95 GLY A O 1
ATOM 740 N N . TYR A 1 96 ? -11.618 14.067 1.911 1.00 82.44 96 TYR A N 1
ATOM 741 C CA . TYR A 1 96 ? -10.815 15.285 2.037 1.00 82.44 96 TYR A CA 1
ATOM 742 C C . TYR A 1 96 ? -9.630 15.105 2.995 1.00 82.44 96 TYR A C 1
ATOM 744 O O . TYR A 1 96 ? -9.152 16.092 3.559 1.00 82.44 96 TYR A O 1
ATOM 752 N N . PHE A 1 97 ? -9.143 13.873 3.178 1.00 88.06 97 PHE A N 1
ATOM 753 C CA . PHE A 1 97 ? -8.072 13.532 4.117 1.00 88.06 97 PHE A CA 1
ATOM 754 C C . PHE A 1 97 ? -6.871 14.482 4.005 1.00 88.06 97 PHE A C 1
ATOM 756 O O . PHE A 1 97 ? -6.407 15.034 5.000 1.00 88.06 97 PHE A O 1
ATOM 763 N N . GLU A 1 98 ? -6.427 14.799 2.790 1.00 86.50 98 GLU A N 1
ATOM 764 C CA . GLU A 1 98 ? -5.263 15.660 2.541 1.00 86.50 98 GLU A CA 1
ATOM 765 C C . GLU A 1 98 ? -5.527 17.153 2.818 1.00 86.50 98 GLU A C 1
ATOM 767 O O . GLU A 1 98 ? -4.606 17.974 2.792 1.00 86.50 98 GLU A O 1
ATOM 772 N N . SER A 1 99 ? -6.786 17.522 3.073 1.00 86.44 99 SER A N 1
ATOM 773 C CA . SER A 1 99 ? -7.215 18.865 3.486 1.00 86.44 99 SER A CA 1
ATOM 774 C C . SER A 1 99 ? -7.510 18.980 4.985 1.00 86.44 99 SER A C 1
ATOM 776 O O . SER A 1 99 ? -7.728 20.097 5.456 1.00 86.44 99 SER A O 1
ATOM 778 N N . LEU A 1 100 ? -7.510 17.864 5.721 1.00 89.06 100 LEU A N 1
ATOM 779 C CA . LEU A 1 100 ? -7.629 17.851 7.178 1.00 89.06 100 LEU A CA 1
ATOM 780 C C . LEU A 1 100 ? -6.443 18.549 7.851 1.00 89.06 100 LEU A C 1
ATOM 782 O O . LEU A 1 100 ? -5.364 18.712 7.273 1.00 89.06 100 LEU A O 1
ATOM 786 N N . SER A 1 101 ? -6.630 18.948 9.108 1.00 91.50 101 SER A N 1
ATOM 787 C CA . SER A 1 101 ? -5.519 19.404 9.937 1.00 91.50 101 SER A CA 1
ATOM 788 C C . SER A 1 101 ? -4.561 18.253 10.253 1.00 91.50 101 SER A C 1
ATOM 790 O O . SER A 1 101 ? -4.956 17.091 10.334 1.00 91.50 101 SER A O 1
ATOM 792 N N . GLU A 1 102 ? -3.295 18.575 10.527 1.00 91.88 102 GLU A N 1
ATOM 793 C CA . GLU A 1 102 ? -2.304 17.564 10.924 1.00 91.88 102 GLU A CA 1
ATOM 794 C C . GLU A 1 102 ? -2.740 16.757 12.157 1.00 91.88 102 GLU A C 1
ATOM 796 O O . GLU A 1 102 ? -2.367 15.599 12.313 1.00 91.88 102 GLU A O 1
ATOM 801 N N . THR A 1 103 ? -3.506 17.363 13.067 1.00 94.06 103 THR A N 1
ATOM 802 C CA . THR A 1 103 ? -4.004 16.681 14.268 1.00 94.06 103 THR A CA 1
ATOM 803 C C . THR A 1 103 ? -5.045 15.623 13.911 1.00 94.06 103 THR A C 1
ATOM 805 O O . THR A 1 103 ? -4.974 14.512 14.428 1.00 94.06 103 THR A O 1
ATOM 808 N N . GLU A 1 104 ? -5.975 15.948 13.012 1.00 93.25 104 GLU A N 1
ATOM 809 C CA . GLU A 1 104 ? -6.994 15.013 12.522 1.00 93.25 104 GLU A CA 1
ATOM 810 C C . GLU A 1 104 ? -6.346 13.886 11.711 1.00 93.25 104 GLU A C 1
ATOM 812 O O . GLU A 1 104 ? -6.602 12.716 11.986 1.00 93.25 104 GLU A O 1
ATOM 817 N N . GLN A 1 105 ? -5.419 14.220 10.803 1.00 93.62 105 GLN A N 1
ATOM 818 C CA . GLN A 1 105 ? -4.663 13.221 10.041 1.00 93.62 105 GLN A CA 1
ATOM 819 C C . GLN A 1 105 ? -3.920 12.257 10.969 1.00 93.62 105 GLN A C 1
ATOM 821 O O . GLN A 1 105 ? -4.058 11.047 10.830 1.00 93.62 105 GLN A O 1
ATOM 826 N N . ARG A 1 106 ? -3.191 12.761 11.974 1.00 94.75 106 ARG A N 1
ATOM 827 C CA . ARG A 1 106 ? -2.498 11.903 12.952 1.00 94.75 106 ARG A CA 1
ATOM 828 C C . ARG A 1 106 ? -3.454 11.003 13.732 1.00 94.75 106 ARG A C 1
ATOM 830 O O . ARG A 1 106 ? -3.078 9.875 14.038 1.00 94.75 106 ARG A O 1
ATOM 837 N N . SER A 1 107 ? -4.652 11.485 14.066 1.00 95.56 107 SER A N 1
ATOM 838 C CA . SER A 1 107 ? -5.661 10.664 14.744 1.00 95.56 107 SER A CA 1
ATOM 839 C C . SER A 1 107 ? -6.085 9.492 13.862 1.00 95.56 107 SER A C 1
ATOM 841 O O . SER A 1 107 ? -5.987 8.347 14.292 1.00 95.56 107 SER A O 1
ATOM 843 N N . ILE A 1 108 ? -6.448 9.769 12.606 1.00 95.75 108 ILE A N 1
ATOM 844 C CA . ILE A 1 108 ? -6.854 8.754 11.623 1.00 95.75 108 ILE A CA 1
ATOM 845 C C . ILE A 1 108 ? -5.733 7.738 11.394 1.00 95.75 108 ILE A C 1
ATOM 847 O O . ILE A 1 108 ? -5.977 6.536 11.438 1.00 95.75 108 ILE A O 1
ATOM 851 N N . LEU A 1 109 ? -4.494 8.201 11.204 1.00 96.75 109 LEU A N 1
ATOM 852 C CA . LEU A 1 109 ? -3.340 7.320 11.012 1.00 96.75 109 LEU A CA 1
ATOM 853 C C . LEU A 1 109 ? -3.071 6.454 12.250 1.00 96.75 109 LEU A C 1
ATOM 855 O O . LEU A 1 109 ? -2.720 5.285 12.116 1.00 96.75 109 LEU A O 1
ATOM 859 N N . SER A 1 110 ? -3.280 6.986 13.459 1.00 96.69 110 SER A N 1
ATOM 860 C CA . SER A 1 110 ? -3.162 6.198 14.689 1.00 96.69 110 SER A CA 1
ATOM 861 C C . SER A 1 110 ? -4.237 5.115 14.791 1.00 96.69 110 SER A C 1
ATOM 863 O O . SER A 1 110 ? -3.934 4.008 15.244 1.00 96.69 110 SER A O 1
ATOM 865 N N . ASP A 1 111 ? -5.470 5.417 14.388 1.00 97.50 111 ASP A N 1
ATOM 866 C CA . ASP A 1 111 ? -6.567 4.451 14.391 1.00 97.50 111 ASP A CA 1
ATOM 867 C C . ASP A 1 111 ? -6.373 3.383 13.308 1.00 97.50 111 ASP A C 1
ATOM 869 O O . ASP A 1 111 ? -6.545 2.195 13.589 1.00 97.50 111 ASP A O 1
ATOM 873 N N . TYR A 1 112 ? -5.897 3.776 12.124 1.00 97.81 112 TYR A N 1
ATOM 874 C CA . TYR A 1 112 ? -5.492 2.859 11.061 1.00 97.81 112 TYR A CA 1
ATOM 875 C C . TYR A 1 112 ? -4.396 1.892 11.530 1.00 97.81 112 TYR A C 1
ATOM 877 O O . TYR A 1 112 ? -4.571 0.678 11.432 1.00 97.81 112 TYR A O 1
ATOM 885 N N . SER A 1 113 ? -3.307 2.392 12.128 1.00 97.50 113 SER A N 1
ATOM 886 C CA . SER A 1 113 ? -2.232 1.535 12.649 1.00 97.50 113 SER A CA 1
ATOM 887 C C . SER A 1 113 ? -2.732 0.560 13.716 1.00 97.50 113 SER A C 1
ATOM 889 O O . SER A 1 113 ? -2.402 -0.624 13.674 1.00 97.50 113 SER A O 1
ATOM 891 N N . ARG A 1 114 ? -3.593 1.012 14.638 1.00 97.56 114 ARG A N 1
ATOM 892 C CA . ARG A 1 114 ? -4.191 0.140 15.663 1.00 97.56 114 ARG A CA 1
ATOM 893 C C . ARG A 1 114 ? -5.078 -0.942 15.046 1.00 97.56 114 ARG A C 1
ATOM 895 O O . ARG A 1 114 ? -5.086 -2.080 15.518 1.00 97.56 114 ARG A O 1
ATOM 902 N N . TYR A 1 115 ? -5.828 -0.592 14.005 1.00 97.88 115 TYR A N 1
ATOM 903 C CA . TYR A 1 115 ? -6.656 -1.541 13.275 1.00 97.88 115 TYR A CA 1
ATOM 904 C C . TYR A 1 115 ? -5.786 -2.604 12.584 1.00 97.88 115 TYR A C 1
ATOM 906 O O . TYR A 1 115 ? -6.038 -3.798 12.762 1.00 97.88 115 TYR A O 1
ATOM 914 N N . LEU A 1 116 ? -4.711 -2.201 11.893 1.00 97.88 116 LEU A N 1
ATOM 915 C CA . LEU A 1 116 ? -3.754 -3.131 11.282 1.00 97.88 116 LEU A CA 1
ATOM 916 C C . LEU A 1 116 ? -3.152 -4.095 12.311 1.00 97.88 116 LEU A C 1
ATOM 918 O O . LEU A 1 116 ? -3.173 -5.308 12.096 1.00 97.88 116 LEU A O 1
ATOM 922 N N . GLU A 1 117 ? -2.690 -3.579 13.452 1.00 96.88 117 GLU A N 1
ATOM 923 C CA . GLU A 1 117 ? -2.144 -4.401 14.537 1.00 96.88 117 GLU A CA 1
ATOM 924 C C . GLU A 1 117 ? -3.156 -5.448 15.020 1.00 96.88 117 GLU A C 1
ATOM 926 O O . GLU A 1 117 ? -2.805 -6.616 15.210 1.00 96.88 117 GLU A O 1
ATOM 931 N N . SER A 1 118 ? -4.430 -5.064 15.163 1.00 96.81 118 SER A N 1
ATOM 932 C CA . SER A 1 118 ? -5.500 -5.982 15.574 1.00 96.81 118 SER A CA 1
ATOM 933 C C . SER A 1 118 ? -5.769 -7.094 14.550 1.00 96.81 118 SER A C 1
ATOM 935 O O . SER A 1 118 ? -6.124 -8.210 14.932 1.00 96.81 118 SER A O 1
ATOM 937 N N . ALA A 1 119 ? -5.526 -6.822 13.263 1.00 95.88 119 ALA A N 1
ATOM 938 C CA . ALA A 1 119 ? -5.600 -7.792 12.172 1.00 95.88 119 ALA A CA 1
ATOM 939 C C . ALA A 1 119 ? -4.306 -8.621 11.998 1.00 95.88 119 ALA A C 1
ATOM 941 O O . ALA A 1 119 ? -4.245 -9.535 11.164 1.00 95.88 119 ALA A O 1
ATOM 942 N N . GLY A 1 120 ? -3.266 -8.338 12.791 1.00 96.31 120 GLY A N 1
ATOM 943 C CA . GLY A 1 120 ? -1.952 -8.969 12.678 1.00 96.31 120 GLY A CA 1
ATOM 944 C C . GLY A 1 120 ? -1.172 -8.521 11.441 1.00 96.31 120 GLY A C 1
ATOM 945 O O . GLY A 1 120 ? -0.422 -9.320 10.881 1.00 96.31 120 GLY A O 1
ATOM 946 N N . LEU A 1 121 ? -1.388 -7.281 11.004 1.00 97.50 121 LEU A N 1
ATOM 947 C CA . LEU A 1 121 ? -0.708 -6.622 9.892 1.00 97.50 121 LEU A CA 1
ATOM 948 C C . LEU A 1 121 ? 0.195 -5.503 10.417 1.00 97.50 121 LEU A C 1
ATOM 950 O O . LEU A 1 121 ? -0.018 -4.986 11.514 1.00 97.50 121 LEU A O 1
ATOM 954 N N . THR A 1 122 ? 1.193 -5.113 9.627 1.00 95.75 122 THR A N 1
ATOM 955 C CA . THR A 1 122 ? 2.114 -4.025 9.992 1.00 95.75 122 THR A CA 1
ATOM 956 C C . THR A 1 122 ? 2.179 -2.931 8.935 1.00 95.75 122 THR A C 1
ATOM 958 O O . THR A 1 122 ? 2.119 -3.201 7.734 1.00 95.75 122 THR A O 1
ATOM 961 N N . CYS A 1 123 ? 2.354 -1.695 9.392 1.00 96.62 123 CYS A N 1
ATOM 962 C CA . CYS A 1 123 ? 2.772 -0.571 8.570 1.00 96.62 123 CYS A CA 1
ATOM 963 C C . CYS A 1 123 ? 3.763 0.272 9.375 1.00 96.62 123 CYS A C 1
ATOM 965 O O . CYS A 1 123 ? 3.445 0.736 10.468 1.00 96.62 123 CYS A O 1
ATOM 967 N N . SER A 1 124 ? 4.966 0.455 8.845 1.00 94.12 124 SER A N 1
ATOM 968 C CA . SER A 1 124 ? 5.980 1.348 9.395 1.00 94.12 124 SER A CA 1
ATOM 969 C C . SER A 1 124 ? 5.581 2.810 9.216 1.00 94.12 124 SER A C 1
ATOM 971 O O . SER A 1 124 ? 4.860 3.149 8.277 1.00 94.12 124 SER A O 1
ATOM 973 N N . ASP A 1 125 ? 6.114 3.690 10.070 1.00 93.62 125 ASP A N 1
ATOM 974 C CA . ASP A 1 125 ? 5.865 5.136 9.986 1.00 93.62 125 ASP A CA 1
ATOM 975 C C . ASP A 1 125 ? 6.220 5.705 8.602 1.00 93.62 125 ASP A C 1
ATOM 977 O O . ASP A 1 125 ? 5.513 6.564 8.089 1.00 93.62 125 ASP A O 1
ATOM 981 N N . VAL A 1 126 ? 7.271 5.175 7.963 1.00 91.62 126 VAL A N 1
ATOM 982 C CA . VAL A 1 126 ? 7.704 5.588 6.617 1.00 91.62 126 VAL A CA 1
ATOM 983 C C . VAL A 1 126 ? 6.649 5.256 5.561 1.00 91.62 126 VAL A C 1
ATOM 985 O O . VAL A 1 126 ? 6.329 6.094 4.726 1.00 91.62 126 VAL A O 1
ATOM 988 N N . ASN A 1 127 ? 6.088 4.046 5.591 1.00 93.31 127 ASN A N 1
ATOM 989 C CA . ASN A 1 127 ? 5.041 3.662 4.644 1.00 93.31 127 ASN A CA 1
ATOM 990 C C . ASN A 1 127 ? 3.715 4.359 4.958 1.00 93.31 127 ASN A C 1
ATOM 992 O O . ASN A 1 127 ? 2.943 4.639 4.045 1.00 93.31 127 ASN A O 1
ATOM 996 N N . LEU A 1 128 ? 3.473 4.688 6.227 1.00 94.06 128 LEU A N 1
ATOM 997 C CA . LEU A 1 128 ? 2.276 5.392 6.672 1.00 94.06 128 LEU A CA 1
ATOM 998 C C . LEU A 1 128 ? 2.191 6.820 6.107 1.00 94.06 128 LEU A C 1
ATOM 1000 O O . LEU A 1 128 ? 1.090 7.323 5.902 1.00 94.06 128 LEU A O 1
ATOM 1004 N N . GLU A 1 129 ? 3.324 7.445 5.769 1.00 91.25 129 GLU A N 1
ATOM 1005 C CA . GLU A 1 129 ? 3.364 8.731 5.049 1.00 91.25 129 GLU A CA 1
ATOM 1006 C C . GLU A 1 129 ? 2.730 8.661 3.646 1.00 91.25 129 GLU A C 1
ATOM 1008 O O . GLU A 1 129 ? 2.369 9.694 3.086 1.00 91.25 129 GLU A O 1
ATOM 1013 N N . LEU A 1 130 ? 2.572 7.459 3.079 1.00 91.94 130 LEU A N 1
ATOM 1014 C CA . LEU A 1 130 ? 1.951 7.231 1.768 1.00 91.94 130 LEU A CA 1
ATOM 1015 C C . LEU A 1 130 ? 0.428 7.062 1.846 1.00 91.94 130 LEU A C 1
ATOM 1017 O O . LEU A 1 130 ? -0.216 6.823 0.824 1.00 91.94 130 LEU A O 1
ATOM 1021 N N . PHE A 1 131 ? -0.147 7.149 3.047 1.00 93.12 131 PHE A N 1
ATOM 1022 C CA . PHE A 1 131 ? -1.584 7.047 3.246 1.00 93.12 131 PHE A CA 1
ATOM 1023 C C . PHE A 1 131 ? -2.309 8.184 2.524 1.00 93.12 131 PHE A C 1
ATOM 1025 O O . PHE A 1 131 ? -1.948 9.357 2.635 1.00 93.12 131 PHE A O 1
ATOM 10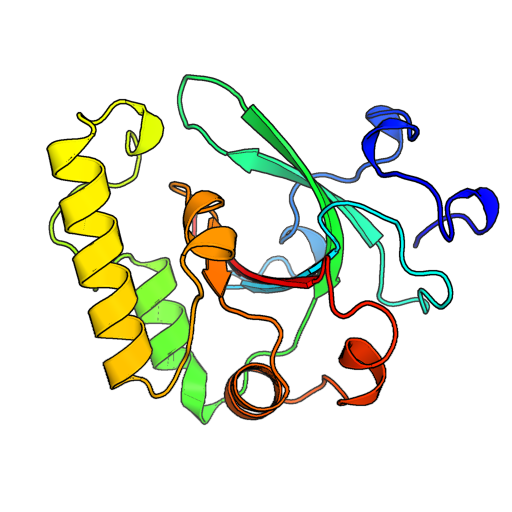32 N N . SER A 1 132 ? -3.376 7.833 1.817 1.00 89.88 132 SER A N 1
ATOM 1033 C CA . SER A 1 132 ? -4.278 8.790 1.182 1.00 89.88 132 SER A CA 1
ATOM 1034 C C . SER A 1 132 ? -5.713 8.282 1.239 1.00 89.88 132 SER A C 1
ATOM 1036 O O . SER A 1 132 ? -5.961 7.164 1.686 1.00 89.88 132 SER A O 1
ATOM 1038 N N . GLN A 1 133 ? -6.653 9.088 0.751 1.00 86.12 133 GLN A N 1
ATOM 1039 C CA . GLN A 1 133 ? -8.063 8.695 0.673 1.00 86.12 133 GLN A CA 1
ATOM 1040 C C . GLN A 1 133 ? -8.313 7.368 -0.082 1.00 86.12 133 GLN A C 1
ATOM 1042 O O . GL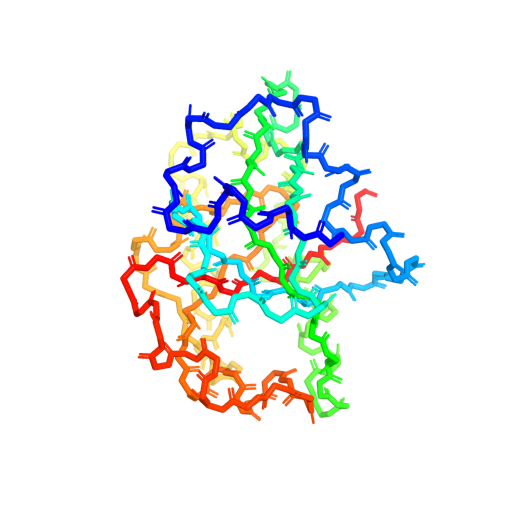N A 1 133 ? -9.254 6.658 0.256 1.00 86.12 133 GLN A O 1
ATOM 1047 N N . ASP A 1 134 ? -7.457 7.020 -1.053 1.00 85.12 134 ASP A N 1
ATOM 1048 C CA . ASP A 1 134 ? -7.653 5.870 -1.953 1.00 85.12 134 ASP A CA 1
ATOM 1049 C C . ASP A 1 134 ? -6.576 4.780 -1.787 1.00 85.12 134 ASP A C 1
ATOM 1051 O O . ASP A 1 134 ? -6.729 3.664 -2.288 1.00 85.12 134 ASP A O 1
ATOM 1055 N N . LEU A 1 135 ? -5.481 5.087 -1.079 1.00 90.69 135 LEU A N 1
ATOM 1056 C CA . LEU A 1 135 ? -4.345 4.185 -0.878 1.00 90.69 135 LEU A CA 1
ATOM 1057 C C . LEU A 1 135 ? -4.089 3.954 0.609 1.00 90.69 135 LEU A C 1
ATOM 1059 O O . LEU A 1 135 ? -3.645 4.859 1.318 1.00 90.69 135 LEU A O 1
ATOM 1063 N N . TYR A 1 136 ? -4.284 2.709 1.042 1.00 94.69 136 TYR A N 1
ATOM 1064 C CA . TYR A 1 136 ? -4.046 2.261 2.411 1.00 94.69 136 TYR A CA 1
ATOM 1065 C C . TYR A 1 136 ? -2.740 1.445 2.469 1.00 94.69 136 TYR A C 1
ATOM 1067 O O . TYR A 1 136 ? -2.736 0.274 2.070 1.00 94.69 136 TYR A O 1
ATOM 1075 N N . PRO A 1 137 ? -1.609 2.048 2.889 1.00 95.75 137 PRO A N 1
ATOM 1076 C CA . PRO A 1 137 ? -0.294 1.414 2.853 1.00 95.75 137 PRO A CA 1
ATOM 1077 C C . PRO A 1 137 ? -0.123 0.356 3.944 1.00 95.75 137 PRO A C 1
ATOM 1079 O O . PRO A 1 137 ? -0.638 0.489 5.055 1.00 95.75 137 PRO A O 1
ATOM 1082 N N . LEU A 1 138 ? 0.668 -0.667 3.634 1.00 96.56 138 LEU A N 1
ATOM 1083 C CA . LEU A 1 138 ? 1.182 -1.678 4.549 1.00 96.56 138 LEU A CA 1
ATOM 1084 C C . LEU A 1 138 ? 2.635 -2.001 4.193 1.00 96.56 138 LEU A C 1
ATOM 1086 O O . LEU A 1 138 ? 3.077 -1.813 3.056 1.00 96.56 138 LEU A O 1
ATOM 1090 N N . ASP A 1 139 ? 3.379 -2.562 5.142 1.00 94.31 139 ASP A N 1
ATOM 1091 C CA . ASP A 1 139 ? 4.739 -3.005 4.849 1.00 94.31 139 ASP A CA 1
ATOM 1092 C C . ASP A 1 139 ? 4.737 -4.212 3.909 1.00 94.31 139 ASP A C 1
ATOM 1094 O O . ASP A 1 139 ? 4.013 -5.187 4.124 1.00 94.31 139 ASP A O 1
ATOM 1098 N N . ALA A 1 140 ? 5.624 -4.200 2.917 1.00 92.25 140 ALA A N 1
ATOM 1099 C CA . ALA A 1 140 ? 5.898 -5.360 2.078 1.00 92.25 140 ALA A CA 1
ATOM 1100 C C . ALA A 1 140 ? 6.799 -6.373 2.812 1.00 92.25 140 ALA A C 1
ATOM 1102 O O . ALA A 1 140 ? 7.940 -6.621 2.427 1.00 92.25 140 ALA A O 1
ATOM 1103 N N . THR A 1 141 ? 6.303 -6.944 3.912 1.00 90.75 141 THR A N 1
ATOM 1104 C CA . THR A 1 141 ? 6.998 -8.000 4.665 1.00 90.75 141 THR A CA 1
ATOM 1105 C C . THR A 1 141 ? 6.501 -9.386 4.258 1.00 90.75 141 THR A C 1
ATOM 1107 O O . THR A 1 141 ? 5.340 -9.525 3.865 1.00 90.75 141 THR A O 1
ATOM 1110 N N . PRO A 1 142 ? 7.312 -10.450 4.427 1.00 89.94 142 PRO A N 1
ATOM 1111 C CA . PRO A 1 142 ? 6.839 -11.821 4.220 1.00 89.94 142 PRO A CA 1
ATOM 1112 C C . PRO A 1 142 ? 5.605 -12.157 5.071 1.00 89.94 142 PRO A C 1
ATOM 1114 O O . PRO A 1 142 ? 4.706 -12.868 4.625 1.00 89.94 142 PRO A O 1
ATOM 1117 N N . ALA A 1 143 ? 5.522 -11.595 6.283 1.00 91.50 143 ALA A N 1
ATOM 1118 C CA . ALA A 1 143 ? 4.392 -11.785 7.187 1.00 91.50 143 ALA A CA 1
ATOM 1119 C C . ALA A 1 143 ? 3.092 -11.167 6.644 1.00 91.50 143 ALA A C 1
ATOM 1121 O O . ALA A 1 143 ? 2.072 -11.852 6.593 1.00 91.50 143 ALA A O 1
ATOM 1122 N N . ASN A 1 144 ? 3.124 -9.907 6.196 1.00 94.44 144 ASN A N 1
ATOM 1123 C CA . ASN A 1 144 ? 1.953 -9.272 5.584 1.00 94.44 144 ASN A CA 1
ATOM 1124 C C . ASN A 1 144 ? 1.578 -9.957 4.267 1.00 94.44 144 ASN A C 1
ATOM 1126 O O . ASN A 1 144 ? 0.401 -10.217 4.023 1.00 94.44 144 ASN A O 1
ATOM 1130 N N . LEU A 1 145 ? 2.573 -10.293 3.441 1.00 92.19 145 LEU A N 1
ATOM 1131 C CA . LEU A 1 145 ? 2.357 -10.902 2.134 1.00 92.19 145 LEU A CA 1
ATOM 1132 C C . LEU A 1 145 ? 1.679 -12.270 2.247 1.00 92.19 145 LEU A C 1
ATOM 1134 O O . LEU A 1 145 ? 0.654 -12.489 1.610 1.00 92.19 145 LEU A O 1
ATOM 1138 N N . SER A 1 146 ? 2.214 -13.159 3.088 1.00 91.38 146 SER A N 1
ATOM 1139 C CA . SER A 1 146 ? 1.659 -14.505 3.306 1.00 91.38 146 SER A CA 1
ATOM 1140 C C . SER A 1 146 ? 0.268 -14.494 3.938 1.00 91.38 146 SER A C 1
ATOM 1142 O O . SER A 1 146 ? -0.504 -15.430 3.746 1.00 91.38 146 SER A O 1
ATOM 1144 N N . ARG A 1 147 ? -0.065 -13.439 4.688 1.00 93.81 147 ARG A N 1
ATOM 1145 C CA . ARG A 1 147 ? -1.384 -13.268 5.297 1.00 93.81 147 ARG A CA 1
ATOM 1146 C C . ARG A 1 147 ? -2.402 -12.739 4.288 1.00 93.81 147 ARG A C 1
ATOM 1148 O O . ARG A 1 147 ? -3.509 -13.259 4.216 1.00 93.81 147 ARG A O 1
ATOM 1155 N N . LEU A 1 148 ? -2.038 -11.712 3.522 1.00 93.31 148 LEU A N 1
ATOM 1156 C CA . LEU A 1 148 ? -2.960 -10.986 2.645 1.00 93.31 148 LEU A CA 1
ATOM 1157 C C . LEU A 1 148 ? -3.103 -11.581 1.247 1.00 93.31 148 LEU A C 1
ATOM 1159 O O . LEU A 1 148 ? -4.143 -11.373 0.630 1.00 93.31 148 LEU A O 1
ATOM 1163 N N . SER A 1 149 ? -2.092 -12.282 0.734 1.00 91.31 149 SER A N 1
ATOM 1164 C CA . SER A 1 149 ? -2.067 -12.770 -0.645 1.00 91.31 149 SER A CA 1
ATOM 1165 C C . SER A 1 149 ? -2.013 -14.291 -0.722 1.00 91.31 149 SER A C 1
ATOM 1167 O O . SER A 1 149 ? -1.282 -14.943 0.018 1.00 91.31 149 SER A O 1
ATOM 1169 N N . SER A 1 150 ? -2.767 -14.852 -1.666 1.00 86.19 150 SER A N 1
ATOM 1170 C CA . SER A 1 150 ? -2.758 -16.284 -1.994 1.00 86.19 150 SER A CA 1
ATOM 1171 C C . SER A 1 150 ? -1.865 -16.638 -3.190 1.00 86.19 150 SER A C 1
ATOM 1173 O O . SER A 1 150 ? -1.598 -17.818 -3.427 1.00 86.19 150 SER A O 1
ATOM 1175 N N . SER A 1 151 ? -1.389 -15.639 -3.942 1.00 78.06 151 SER A N 1
ATOM 1176 C CA . SER A 1 151 ? -0.637 -15.837 -5.189 1.00 78.06 151 SER A CA 1
ATOM 1177 C C . SER A 1 151 ? 0.780 -15.276 -5.182 1.00 78.06 151 SER A C 1
ATOM 1179 O O . SER A 1 151 ? 1.567 -15.591 -6.077 1.00 78.06 151 SER A O 1
ATOM 1181 N N . ALA A 1 152 ? 1.141 -14.484 -4.174 1.00 70.62 152 ALA A N 1
ATOM 1182 C CA . ALA A 1 152 ? 2.475 -13.920 -4.075 1.00 70.62 152 ALA A CA 1
ATOM 1183 C C . ALA A 1 152 ? 3.485 -14.918 -3.492 1.00 70.62 152 ALA A C 1
ATOM 1185 O O . ALA A 1 152 ? 3.198 -15.646 -2.544 1.00 70.62 152 ALA A O 1
ATOM 1186 N N . SER A 1 153 ? 4.703 -14.908 -4.035 1.00 68.75 153 SER A N 1
ATOM 1187 C CA . SER A 1 153 ? 5.829 -15.664 -3.482 1.00 68.75 153 SER A CA 1
ATOM 1188 C C . SER A 1 153 ? 6.787 -14.737 -2.735 1.00 68.75 153 SER A C 1
ATOM 1190 O O . SER A 1 153 ? 6.992 -13.599 -3.153 1.00 68.75 153 SER A O 1
ATOM 1192 N N . GLU A 1 154 ? 7.431 -15.228 -1.672 1.00 64.88 154 GLU A N 1
ATOM 1193 C CA . GLU A 1 154 ? 8.448 -14.464 -0.923 1.00 64.88 154 GLU A CA 1
ATOM 1194 C C . GLU A 1 154 ? 9.613 -13.988 -1.814 1.00 64.88 154 GLU A C 1
ATOM 1196 O O . GLU A 1 154 ? 10.236 -12.967 -1.533 1.00 64.88 154 GLU A O 1
ATOM 1201 N N . ALA A 1 155 ? 9.856 -14.665 -2.943 1.00 61.59 155 ALA A N 1
ATOM 1202 C CA . ALA A 1 155 ? 10.866 -14.274 -3.925 1.00 61.59 155 ALA A CA 1
ATOM 1203 C C . ALA A 1 155 ? 10.605 -12.898 -4.570 1.00 61.59 155 ALA A C 1
ATOM 1205 O O . ALA A 1 155 ? 11.538 -12.290 -5.096 1.00 61.59 155 ALA A O 1
ATOM 1206 N N . GLU A 1 156 ? 9.366 -12.396 -4.519 1.00 66.38 156 GLU A N 1
ATOM 1207 C CA . GLU A 1 156 ? 9.018 -11.044 -4.975 1.00 66.38 156 GLU A CA 1
ATOM 1208 C C . GLU A 1 156 ? 9.495 -9.955 -3.990 1.00 66.38 156 GLU A C 1
ATOM 1210 O O . GLU A 1 156 ? 9.695 -8.811 -4.396 1.00 66.38 156 GLU A O 1
ATOM 1215 N N . LEU A 1 157 ? 9.741 -10.300 -2.717 1.00 66.62 157 LEU A N 1
ATOM 1216 C CA . LEU A 1 157 ? 10.195 -9.367 -1.673 1.00 66.62 157 LEU A CA 1
ATOM 1217 C C . LEU A 1 157 ? 11.723 -9.244 -1.607 1.00 66.62 157 LEU A C 1
ATOM 1219 O O . LEU A 1 157 ? 12.257 -8.146 -1.437 1.00 66.62 157 LEU A O 1
ATOM 1223 N N . ASP A 1 158 ? 12.436 -10.355 -1.806 1.00 58.84 158 ASP A N 1
ATOM 1224 C CA . ASP A 1 158 ? 13.901 -10.443 -1.675 1.00 58.84 158 ASP A CA 1
ATOM 1225 C C . ASP A 1 158 ? 14.682 -9.637 -2.724 1.00 58.84 158 ASP A C 1
ATOM 1227 O O . ASP A 1 158 ? 15.897 -9.456 -2.617 1.00 58.84 158 ASP A O 1
ATOM 1231 N N . ALA A 1 159 ? 14.012 -9.144 -3.763 1.00 55.16 159 ALA A N 1
ATOM 1232 C CA . ALA A 1 159 ? 14.669 -8.442 -4.852 1.00 55.16 159 ALA A CA 1
ATOM 1233 C C . ALA A 1 159 ? 14.679 -6.902 -4.699 1.00 55.16 159 ALA A C 1
ATOM 1235 O O . ALA A 1 159 ? 15.450 -6.264 -5.423 1.00 55.16 159 ALA A O 1
ATOM 1236 N N . TYR A 1 160 ? 13.899 -6.299 -3.777 1.00 59.44 160 TYR A N 1
ATOM 1237 C CA . TYR A 1 160 ? 13.612 -4.842 -3.784 1.00 59.44 160 TYR A CA 1
ATOM 1238 C C . TYR A 1 160 ? 13.354 -4.184 -2.407 1.00 59.44 160 TYR A C 1
ATOM 1240 O O . TYR A 1 160 ? 12.680 -3.150 -2.351 1.00 59.44 160 TYR A O 1
ATOM 1248 N N . SER A 1 161 ? 13.897 -4.755 -1.323 1.00 58.12 161 SER A N 1
ATOM 1249 C CA . SER A 1 161 ? 13.527 -4.518 0.092 1.00 58.12 161 SER A CA 1
ATOM 1250 C C . SER A 1 161 ? 13.275 -3.072 0.539 1.00 58.12 161 SER A C 1
ATOM 1252 O O . SER A 1 161 ? 12.444 -2.857 1.413 1.00 58.12 161 SER A O 1
ATOM 1254 N N . ASP A 1 162 ? 13.941 -2.079 -0.050 1.00 64.38 162 ASP A N 1
ATOM 1255 C CA . ASP A 1 162 ? 13.925 -0.706 0.477 1.00 64.38 162 ASP A CA 1
ATOM 1256 C C . ASP A 1 162 ? 12.884 0.206 -0.199 1.00 64.38 162 ASP A C 1
ATOM 1258 O O . ASP A 1 162 ? 12.808 1.395 0.107 1.00 64.38 162 ASP A O 1
ATOM 1262 N N . SER A 1 163 ? 12.114 -0.306 -1.165 1.00 79.19 163 SER A N 1
ATOM 1263 C CA . SER A 1 163 ? 11.158 0.502 -1.950 1.00 79.19 163 SER A CA 1
ATOM 1264 C C . SER A 1 163 ? 9.793 -0.147 -2.159 1.00 79.19 163 SER A C 1
ATOM 1266 O O . SER A 1 163 ? 8.969 0.407 -2.886 1.00 79.19 163 SER A O 1
ATOM 1268 N N . LEU A 1 164 ? 9.578 -1.331 -1.581 1.00 91.19 164 LEU A N 1
ATOM 1269 C CA . LEU A 1 164 ? 8.327 -2.060 -1.721 1.00 91.19 164 LEU A CA 1
ATOM 1270 C C . LEU A 1 164 ? 7.338 -1.682 -0.623 1.00 91.19 164 LEU A C 1
ATOM 1272 O O . LEU A 1 164 ? 7.667 -1.677 0.562 1.00 91.19 164 LEU A O 1
ATOM 1276 N N . VAL A 1 165 ? 6.104 -1.442 -1.044 1.00 93.81 165 VAL A N 1
ATOM 1277 C CA . VAL A 1 165 ? 4.956 -1.133 -0.194 1.00 93.81 165 VAL A CA 1
ATOM 1278 C C . VAL A 1 165 ? 3.780 -1.955 -0.697 1.00 93.81 165 VAL A C 1
ATOM 1280 O O . VAL A 1 165 ? 3.613 -2.134 -1.903 1.00 93.81 165 VAL A O 1
ATOM 1283 N N . MET A 1 166 ? 2.972 -2.488 0.208 1.00 94.50 166 MET A N 1
ATOM 1284 C CA . MET A 1 166 ? 1.691 -3.082 -0.160 1.00 94.50 166 MET A CA 1
ATOM 1285 C C . MET A 1 166 ? 0.606 -2.020 -0.017 1.00 94.50 166 MET A C 1
ATOM 1287 O O . MET A 1 166 ? 0.623 -1.263 0.946 1.00 94.50 166 MET A O 1
ATOM 1291 N N . PHE A 1 167 ? -0.346 -1.972 -0.941 1.00 94.81 167 PHE A N 1
ATOM 1292 C CA . PHE A 1 167 ? -1.514 -1.104 -0.815 1.00 94.81 167 PHE A CA 1
ATOM 1293 C C . PHE A 1 167 ? -2.790 -1.922 -0.899 1.00 94.81 167 PHE A C 1
ATOM 1295 O O . PHE A 1 167 ? -2.955 -2.737 -1.811 1.00 94.81 167 PHE A O 1
ATOM 1302 N N . ILE A 1 168 ? -3.700 -1.661 0.033 1.00 94.56 168 ILE A N 1
ATOM 1303 C CA . ILE A 1 168 ? -5.120 -1.934 -0.161 1.00 94.56 168 ILE A CA 1
ATOM 1304 C C . ILE A 1 168 ? -5.718 -0.705 -0.844 1.00 94.56 168 ILE A C 1
ATOM 1306 O O . ILE A 1 168 ? -5.448 0.426 -0.441 1.00 94.56 168 ILE A O 1
ATOM 1310 N N . ILE A 1 169 ? -6.510 -0.936 -1.885 1.00 90.19 169 ILE A N 1
ATOM 1311 C CA . ILE A 1 169 ? -7.180 0.104 -2.667 1.00 90.19 169 ILE A CA 1
ATOM 1312 C C . ILE A 1 169 ? -8.683 -0.057 -2.459 1.00 90.19 169 ILE A C 1
ATOM 1314 O O . ILE A 1 169 ? -9.228 -1.148 -2.668 1.00 90.19 169 ILE A O 1
ATOM 1318 N N . GLY A 1 170 ? -9.336 1.012 -2.002 1.00 78.62 170 GLY A N 1
ATOM 1319 C CA . GLY A 1 170 ? -10.773 1.038 -1.737 1.00 78.62 170 GLY A CA 1
ATOM 1320 C C . GLY A 1 170 ? -11.612 1.496 -2.934 1.00 78.62 170 GLY A C 1
ATOM 1321 O O . GLY A 1 170 ? -11.060 1.980 -3.919 1.00 78.62 170 GLY A O 1
ATOM 1322 N N . PRO A 1 171 ? -12.945 1.315 -2.883 1.00 66.81 171 PRO A N 1
ATOM 1323 C CA . PRO A 1 171 ? -13.854 1.926 -3.848 1.00 66.81 171 PRO A CA 1
ATOM 1324 C C . PRO A 1 171 ? -13.774 3.456 -3.756 1.00 66.81 171 PRO A C 1
ATOM 1326 O O . PRO A 1 171 ? -14.004 4.015 -2.686 1.00 66.81 171 PRO A O 1
ATOM 1329 N N . SER A 1 172 ? -13.439 4.093 -4.880 1.00 53.56 172 SER A N 1
ATOM 1330 C CA . SER A 1 172 ? -13.420 5.553 -5.061 1.00 53.56 172 SER A CA 1
ATOM 1331 C C . SER A 1 172 ? -14.817 6.176 -5.017 1.00 53.56 172 SER A C 1
ATOM 1333 O O . SER A 1 172 ? -15.781 5.509 -5.470 1.00 53.56 172 SER A O 1
#

Foldseek 3Di:
DDDLVQAFPFPVVDDPVQAAPDPCVVVVDPFWKKKWQQTGHHNPDDPQWGWHWYQFQQPVRDIRITTIGTFAFDPVCPVVLQCVLVLVLDPDQQNRLNVDDPVVVVVSLVSLQVSCVVVVFAADPVQSVVDGSFWDKGAPDPRNPVNTGPPDDCVVCVRRPPGIIMTGGHDD

Secondary structure (DSSP, 8-state):
---GGGTT-BGGGS-GGGSBS-TTTTT--SSEEEEEESSB--TT--TTEEEEEEEESGGG-EEEEEEEEEEPBPGGGHHHHHHHHTTTT-SS-GGGGGGS-HHHHHHHHHHHHHHHHHTT----HHHHTT--SSEEEEE--HHHHHHHBSS--GGGTTT-TTTEEEEEE---

pLDDT: mean 86.57, std 10.83, range [52.81, 97.88]

Sequence (172 aa):
MIKSEYLGKLLSDIPDEDFEEPFETWSGQLPALVLASTRVVPNKANCQWRLASTSCGGHRKYTFPAAVMLLDICEEMTNVVSEIANSAFTDEYLGYFESLSETEQRSILSDYSRYLESAGLTCSDVNLELFSQDLYPLDATPANLSRLSSSASEAELDAYSDSLVMFIIGPS

Radius of gyration: 15.27 Å; chains: 1; bounding box: 32×36×37 Å